Protein AF-A0A2H9PL08-F1 (afdb_monomer_lite)

Foldseek 3Di:
DDDDPDDDDPVVLVVQCVVQPVCSVVVVVVVPDDAFWKKFFDVVVDHLVVLVVVLVVPFDWDDDPVHRRMIGTHDDPDDPPCPDPCNVVVRMDTDGD

Structure (mmCIF, N/CA/C/O backbone):
data_AF-A0A2H9PL08-F1
#
_entry.id   AF-A0A2H9PL08-F1
#
loop_
_atom_site.group_PDB
_atom_site.id
_atom_site.type_symbol
_atom_site.label_atom_id
_atom_site.label_alt_id
_atom_site.label_comp_id
_atom_site.label_asym_id
_atom_site.label_entity_id
_atom_site.label_seq_id
_atom_site.pdbx_PDB_ins_code
_atom_site.Cartn_x
_atom_site.Cartn_y
_atom_site.Cartn_z
_atom_site.occupancy
_atom_site.B_iso_or_equiv
_atom_site.auth_seq_id
_atom_site.auth_comp_id
_atom_site.auth_asym_id
_atom_site.auth_atom_id
_atom_site.pdbx_PDB_model_num
ATOM 1 N N . MET A 1 1 ? 5.374 2.887 20.296 1.00 46.00 1 MET A N 1
ATOM 2 C CA . MET A 1 1 ? 4.576 3.754 19.405 1.00 46.00 1 MET A CA 1
ATOM 3 C C . MET A 1 1 ? 3.492 4.367 20.271 1.00 46.00 1 MET A C 1
ATOM 5 O O . MET A 1 1 ? 2.711 3.610 20.833 1.00 46.00 1 MET A O 1
ATOM 9 N N . GLN A 1 2 ? 3.581 5.674 20.528 1.00 41.34 2 GLN A N 1
ATOM 10 C CA . GLN A 1 2 ? 2.698 6.404 21.445 1.00 41.34 2 GLN A CA 1
ATOM 11 C C . GLN A 1 2 ? 1.252 6.245 20.951 1.00 41.34 2 GLN A C 1
ATOM 13 O O . GLN A 1 2 ? 0.975 6.554 19.794 1.00 41.34 2 GLN A O 1
ATOM 18 N N . ARG A 1 3 ? 0.362 5.686 21.779 1.00 54.66 3 ARG A N 1
ATOM 19 C CA . ARG A 1 3 ? -1.078 5.767 21.527 1.00 54.66 3 ARG A CA 1
ATOM 20 C C . ARG A 1 3 ? -1.432 7.225 21.774 1.00 54.66 3 ARG A C 1
ATOM 22 O O . ARG A 1 3 ? -1.357 7.666 22.914 1.00 54.66 3 ARG A O 1
ATOM 29 N N . GLU A 1 4 ? -1.720 7.981 20.724 1.00 62.50 4 GLU A N 1
ATOM 30 C CA . GLU A 1 4 ? -2.419 9.246 20.919 1.00 62.50 4 GLU A CA 1
ATOM 31 C C . GLU A 1 4 ? -3.732 8.917 21.639 1.00 62.50 4 GLU A C 1
ATOM 33 O O . GLU A 1 4 ? -4.401 7.943 21.281 1.00 62.50 4 GLU A O 1
ATOM 38 N N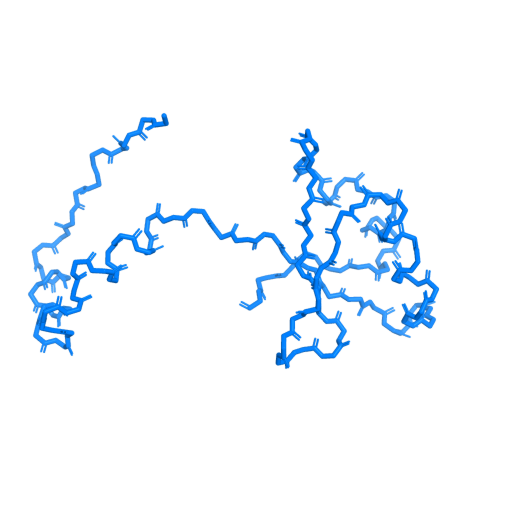 . ASP A 1 5 ? -4.067 9.664 22.693 1.00 68.75 5 ASP A N 1
ATOM 39 C CA . ASP A 1 5 ? -5.360 9.539 23.367 1.00 68.75 5 ASP A CA 1
ATOM 40 C C . ASP A 1 5 ? -6.441 10.057 22.413 1.00 68.75 5 ASP A C 1
ATOM 42 O O . ASP A 1 5 ? -6.828 11.228 22.410 1.00 68.75 5 ASP A O 1
ATOM 46 N N . VAL A 1 6 ? -6.883 9.177 21.515 1.00 80.56 6 VAL A N 1
ATOM 47 C CA . VAL A 1 6 ? -7.920 9.487 20.538 1.00 80.56 6 VAL A CA 1
ATOM 48 C C . VAL A 1 6 ? -9.240 9.606 21.287 1.00 80.56 6 VAL A C 1
ATOM 50 O O . VAL A 1 6 ? -9.845 8.616 21.694 1.00 80.56 6 VAL A O 1
ATOM 53 N N . THR A 1 7 ? -9.706 10.840 21.454 1.00 89.19 7 THR A N 1
ATOM 54 C CA . THR A 1 7 ? -11.027 11.110 22.024 1.00 89.19 7 THR A CA 1
ATOM 55 C C . THR A 1 7 ? -12.099 10.892 20.956 1.00 89.19 7 THR A C 1
ATOM 57 O O . THR A 1 7 ? -12.180 11.640 19.979 1.00 89.19 7 THR A O 1
ATOM 60 N N . ILE A 1 8 ? -12.941 9.874 21.142 1.00 89.56 8 ILE A N 1
ATOM 61 C CA . ILE A 1 8 ? -14.066 9.578 20.248 1.00 89.56 8 ILE A CA 1
ATOM 62 C C . ILE A 1 8 ? -15.292 10.393 20.671 1.00 89.56 8 ILE A C 1
ATOM 64 O O . ILE A 1 8 ? -15.629 10.488 21.847 1.00 89.56 8 ILE A O 1
ATOM 68 N N . LYS A 1 9 ? -15.974 11.008 19.698 1.00 94.69 9 LYS A N 1
ATOM 69 C CA . LYS A 1 9 ? -17.199 11.779 19.954 1.00 94.69 9 LYS A CA 1
ATOM 70 C C . LYS A 1 9 ? -18.344 10.830 20.357 1.00 94.69 9 LYS A C 1
ATOM 72 O O . LYS A 1 9 ? -18.583 9.879 19.612 1.00 94.69 9 LYS A O 1
ATOM 77 N N . PRO A 1 10 ? -19.131 11.120 21.413 1.00 94.12 10 PRO A N 1
ATOM 78 C CA . PRO A 1 10 ? -20.188 10.217 21.890 1.00 94.12 10 PRO A CA 1
ATOM 79 C C . PRO A 1 10 ? -21.208 9.812 20.815 1.00 94.12 10 PRO A C 1
ATOM 81 O O . PRO A 1 10 ? -21.528 8.639 20.676 1.00 94.12 10 PRO A O 1
ATOM 84 N N . ALA A 1 11 ? -21.643 10.758 19.973 1.00 96.44 11 ALA A N 1
ATOM 85 C CA . ALA A 1 11 ? -22.583 10.476 18.881 1.00 96.44 11 ALA A CA 1
ATOM 86 C C . ALA A 1 11 ? -22.002 9.551 17.791 1.00 96.44 11 ALA A C 1
ATOM 88 O O . ALA A 1 11 ? -22.741 8.847 17.105 1.00 96.44 11 ALA A O 1
ATOM 89 N N . PHE A 1 12 ? -20.677 9.557 17.602 1.00 94.69 12 PHE A N 1
ATOM 90 C CA . PHE A 1 12 ? -20.009 8.625 16.694 1.00 94.69 12 PHE A CA 1
ATOM 91 C C . PHE A 1 12 ? -20.002 7.224 17.306 1.00 94.69 12 PHE A C 1
ATOM 93 O O . PHE A 1 12 ? -20.402 6.264 16.653 1.00 94.69 12 PHE A O 1
ATOM 100 N N . GLU A 1 13 ? -19.593 7.120 18.568 1.00 94.38 13 GLU A N 1
ATOM 101 C CA . GLU A 1 13 ? -19.538 5.850 19.285 1.00 94.38 13 GLU A CA 1
ATOM 102 C C . GLU A 1 13 ? -20.912 5.178 19.366 1.00 94.38 13 GLU A C 1
ATOM 104 O O . GLU A 1 13 ? -21.031 4.017 18.986 1.00 94.38 13 GLU A O 1
ATOM 109 N N . GLU A 1 14 ? -21.958 5.907 19.760 1.00 95.62 14 GLU A N 1
ATOM 110 C CA . GLU A 1 14 ? -23.325 5.379 19.839 1.00 95.62 14 GLU A CA 1
ATOM 111 C C . GLU A 1 14 ? -23.786 4.800 18.493 1.00 95.62 14 GLU A C 1
ATOM 113 O O . GLU A 1 14 ? -24.231 3.652 18.413 1.00 95.62 14 GLU A O 1
ATOM 118 N N . ARG A 1 15 ? -23.594 5.559 17.406 1.00 96.69 15 ARG A N 1
ATOM 119 C CA . ARG A 1 15 ? -23.967 5.130 16.054 1.00 96.69 15 ARG A CA 1
ATOM 120 C C . ARG A 1 15 ? -23.222 3.867 15.626 1.00 96.69 15 ARG A C 1
ATOM 122 O O . ARG A 1 15 ? -23.840 2.943 15.099 1.00 96.69 15 ARG A O 1
ATOM 129 N N . TYR A 1 16 ? -21.901 3.822 15.794 1.00 95.81 16 TYR A N 1
ATOM 130 C CA . TYR A 1 16 ? -21.104 2.690 15.315 1.00 95.81 16 TYR A CA 1
ATOM 131 C C . TYR A 1 16 ? -21.203 1.468 16.231 1.00 95.81 16 TYR A C 1
ATOM 133 O O . TYR A 1 16 ? -21.152 0.350 15.721 1.00 95.81 16 TYR A O 1
ATOM 141 N N . ARG A 1 17 ? -21.435 1.644 17.538 1.00 95.62 17 ARG A N 1
ATOM 142 C CA . ARG A 1 17 ? -21.799 0.539 18.437 1.00 95.62 17 ARG A CA 1
ATOM 143 C C . ARG A 1 17 ? -23.146 -0.068 18.047 1.00 95.62 17 ARG A C 1
ATOM 145 O O . ARG A 1 17 ? -23.249 -1.289 18.008 1.00 95.62 17 ARG A O 1
ATOM 152 N N . ALA A 1 18 ? -24.135 0.745 17.670 1.00 96.81 18 ALA A N 1
ATOM 153 C CA . ALA A 1 18 ? -25.420 0.240 17.179 1.00 96.81 18 ALA A CA 1
ATOM 154 C C . ALA A 1 18 ? -25.299 -0.520 15.841 1.00 96.81 18 ALA A C 1
ATOM 156 O O . ALA A 1 18 ? -25.980 -1.522 15.643 1.00 96.81 18 ALA A O 1
ATOM 157 N N . LEU A 1 19 ? -24.425 -0.074 14.929 1.00 96.81 19 LEU A N 1
ATOM 158 C CA . LEU A 1 19 ? -24.228 -0.716 13.620 1.00 96.81 19 LEU A CA 1
ATOM 159 C C . LEU A 1 19 ? -23.376 -1.991 13.676 1.00 96.81 19 LEU A C 1
ATOM 161 O O . LEU A 1 19 ? -23.615 -2.923 12.911 1.00 96.81 19 LEU A O 1
ATOM 165 N N . LEU A 1 20 ? -22.342 -2.008 14.519 1.00 96.06 20 LEU A N 1
ATOM 166 C CA . LEU A 1 20 ? -21.313 -3.053 14.515 1.00 96.06 20 LEU A CA 1
ATOM 167 C C . LEU A 1 20 ? -21.422 -4.015 15.703 1.00 96.06 20 LEU A C 1
ATOM 169 O O . LEU A 1 20 ? -20.837 -5.099 15.647 1.00 96.06 20 LEU A O 1
ATOM 173 N N . GLY A 1 21 ? -22.141 -3.636 16.764 1.00 94.75 21 GLY A N 1
ATOM 174 C CA . GLY A 1 21 ? -22.262 -4.419 17.992 1.00 94.75 21 GLY A CA 1
ATOM 175 C C . GLY A 1 21 ? -20.891 -4.787 18.558 1.00 94.75 21 GLY A C 1
ATOM 176 O O . GLY A 1 21 ? -20.033 -3.928 18.769 1.00 94.75 21 GLY A O 1
ATOM 177 N N . GLU A 1 22 ? -20.658 -6.087 18.732 1.00 93.88 22 GLU A N 1
ATOM 178 C CA . GLU A 1 22 ? -19.403 -6.654 19.247 1.00 93.88 22 GLU A CA 1
ATOM 179 C C . GLU A 1 22 ? -18.177 -6.340 18.369 1.00 93.88 22 GLU A C 1
ATOM 181 O O . GLU A 1 22 ? -17.049 -6.313 18.859 1.00 93.88 22 GLU A O 1
ATOM 186 N N . ARG A 1 23 ? -18.374 -6.037 17.076 1.00 95.94 23 ARG A N 1
ATOM 187 C CA . ARG A 1 23 ? -17.282 -5.725 16.134 1.00 95.94 23 ARG A CA 1
ATOM 188 C C . ARG A 1 23 ? -16.770 -4.289 16.244 1.00 95.94 23 ARG A C 1
ATOM 190 O O . ARG A 1 23 ? -15.791 -3.948 15.580 1.00 95.94 23 ARG A O 1
ATOM 197 N N . TYR A 1 24 ? -17.412 -3.443 17.050 1.00 94.56 24 TYR A N 1
ATOM 198 C CA . TYR A 1 24 ? -17.020 -2.041 17.206 1.00 94.56 24 TYR A CA 1
ATOM 199 C C . TYR A 1 24 ? -15.565 -1.887 17.672 1.00 94.56 24 TYR A C 1
ATOM 201 O O . TYR A 1 24 ? -14.816 -1.088 17.111 1.00 94.56 24 TYR A O 1
ATOM 209 N N . GLU A 1 25 ? -15.137 -2.692 18.646 1.00 92.25 25 GLU A N 1
ATOM 210 C CA . GLU A 1 25 ? -13.775 -2.618 19.188 1.00 92.25 25 GLU A CA 1
ATOM 211 C C . GLU A 1 25 ? -12.722 -3.012 18.139 1.00 92.25 25 GLU A C 1
ATOM 213 O O . GLU A 1 25 ? -11.669 -2.379 18.027 1.00 92.25 25 GLU A O 1
ATOM 218 N N . GLU A 1 26 ? -13.011 -4.023 17.312 1.00 94.00 26 GLU A N 1
ATOM 219 C CA . GLU A 1 26 ? -12.124 -4.404 16.209 1.00 94.00 26 GLU A CA 1
ATOM 220 C C . GLU A 1 26 ? -12.064 -3.308 15.141 1.00 94.00 26 GLU A C 1
ATOM 222 O O . GLU A 1 26 ? -10.976 -2.961 14.674 1.00 94.00 26 GLU A O 1
ATOM 227 N N . PHE A 1 27 ? -13.212 -2.735 14.782 1.00 93.94 27 PHE A N 1
ATOM 228 C CA . PHE A 1 27 ? -13.287 -1.617 13.847 1.00 93.94 27 PHE A CA 1
ATOM 229 C C . PHE A 1 27 ? -12.432 -0.438 14.315 1.00 93.94 27 PHE A C 1
ATOM 231 O O . PHE A 1 27 ? -11.631 0.081 13.534 1.00 93.94 27 PHE A O 1
ATOM 238 N N . LEU A 1 28 ? -12.549 -0.049 15.586 1.00 92.38 28 LEU A N 1
ATOM 239 C CA . LEU A 1 28 ? -11.770 1.051 16.141 1.00 92.38 28 LEU A CA 1
ATOM 240 C C . LEU A 1 28 ? -10.275 0.717 16.126 1.00 92.38 28 LEU A C 1
ATOM 242 O O . LEU A 1 28 ? -9.462 1.511 15.652 1.00 92.38 28 LEU A O 1
ATOM 246 N N . LYS A 1 29 ? -9.914 -0.501 16.547 1.00 91.38 29 LYS A N 1
ATOM 247 C CA . LYS A 1 29 ? -8.529 -0.981 16.517 1.00 91.38 29 LYS A CA 1
ATOM 248 C C . LYS A 1 29 ? -7.931 -0.921 15.112 1.00 91.38 29 LYS A C 1
ATOM 250 O O . LYS A 1 29 ? -6.789 -0.501 14.975 1.00 91.38 29 LYS A O 1
ATOM 255 N N . ARG A 1 30 ? -8.668 -1.339 14.078 1.00 91.31 30 ARG A N 1
ATOM 256 C CA . ARG A 1 30 ? -8.201 -1.310 12.679 1.00 91.31 30 ARG A CA 1
ATOM 257 C C . ARG A 1 30 ? -8.155 0.107 12.112 1.00 91.31 30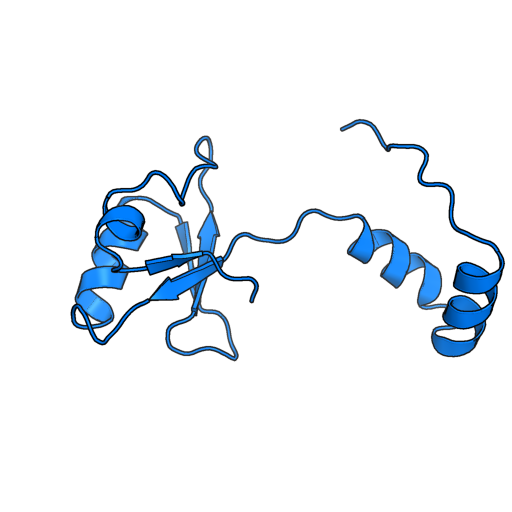 ARG A C 1
ATOM 259 O O . ARG A 1 30 ? -7.184 0.449 11.446 1.00 91.31 30 ARG A O 1
ATOM 266 N N . SER A 1 31 ? -9.139 0.943 12.427 1.00 90.81 31 SER A N 1
ATOM 267 C CA . SER A 1 31 ? -9.197 2.338 11.962 1.00 90.81 31 SER A CA 1
ATOM 268 C C . SER A 1 31 ? -8.035 3.187 12.483 1.00 90.81 31 SER A C 1
ATOM 270 O O . SER A 1 31 ? -7.649 4.161 11.850 1.00 90.81 31 SER A O 1
ATOM 272 N N . LEU A 1 32 ? -7.456 2.800 13.622 1.00 89.38 32 LEU A N 1
ATOM 273 C CA . LEU A 1 32 ? -6.297 3.457 14.228 1.00 89.38 32 LEU A CA 1
ATOM 274 C C . LEU A 1 32 ? -4.952 2.830 13.819 1.00 89.38 32 LEU A C 1
ATOM 276 O O . LEU A 1 32 ? -3.910 3.198 14.362 1.00 89.38 32 LEU A O 1
ATOM 280 N N . THR A 1 33 ? -4.948 1.870 12.889 1.00 89.25 33 THR A N 1
ATOM 281 C CA . THR A 1 33 ? -3.705 1.293 12.354 1.00 89.25 33 THR A CA 1
ATOM 282 C C . THR A 1 33 ? -3.270 1.998 11.080 1.00 89.25 33 THR A C 1
ATOM 284 O O . THR A 1 33 ? -4.092 2.407 10.267 1.00 89.25 33 THR A O 1
ATOM 287 N N . PHE A 1 34 ? -1.954 2.118 10.888 1.00 87.19 34 PHE A N 1
ATOM 288 C CA . PHE A 1 34 ? -1.406 2.629 9.638 1.00 87.19 34 PHE A CA 1
ATOM 289 C C . PHE A 1 34 ? -1.760 1.696 8.484 1.00 87.19 34 PHE A C 1
ATOM 291 O O . PHE A 1 34 ? -1.559 0.482 8.568 1.00 87.19 34 PHE A O 1
ATOM 298 N N . LEU A 1 35 ? -2.244 2.288 7.395 1.00 88.75 35 LEU A N 1
ATOM 299 C CA . LEU A 1 35 ? -2.502 1.563 6.164 1.00 88.75 35 LEU A CA 1
ATOM 300 C C . LEU A 1 35 ? -1.201 1.013 5.579 1.00 88.75 35 LEU A C 1
ATOM 302 O O . LEU A 1 35 ? -0.128 1.622 5.666 1.00 88.75 35 LEU A O 1
ATOM 306 N N . ARG A 1 36 ? -1.323 -0.147 4.933 1.00 91.19 36 ARG A N 1
ATOM 307 C CA . ARG A 1 36 ? -0.271 -0.651 4.054 1.00 91.19 36 ARG A CA 1
ATOM 308 C C . ARG A 1 36 ? -0.148 0.309 2.877 1.00 91.19 36 ARG A C 1
ATOM 310 O O . ARG A 1 36 ? -1.150 0.746 2.321 1.00 91.19 36 ARG A O 1
ATOM 317 N N . ARG A 1 37 ? 1.081 0.640 2.495 1.00 92.50 37 ARG A N 1
ATOM 318 C CA . ARG A 1 37 ? 1.319 1.482 1.321 1.00 92.50 37 ARG A CA 1
ATOM 319 C C . ARG A 1 37 ? 1.045 0.675 0.064 1.00 92.50 37 ARG A C 1
ATOM 321 O O . ARG A 1 37 ? 1.458 -0.479 -0.026 1.00 92.50 37 ARG A O 1
ATOM 328 N N . SER A 1 38 ? 0.429 1.313 -0.915 1.00 95.81 38 SER A N 1
ATOM 329 C CA . SER A 1 38 ? 0.139 0.709 -2.207 1.00 95.81 38 SER A CA 1
ATOM 330 C C . SER A 1 38 ? 0.348 1.699 -3.345 1.00 95.81 38 SER A C 1
ATOM 332 O O . SER A 1 38 ? 0.372 2.921 -3.162 1.00 95.81 38 SER A O 1
ATOM 334 N N . VAL A 1 39 ? 0.565 1.146 -4.533 1.00 96.31 39 VAL A N 1
ATOM 335 C CA . VAL A 1 39 ? 0.740 1.888 -5.776 1.00 96.31 39 VAL A CA 1
ATOM 336 C C . VAL A 1 39 ? -0.044 1.245 -6.903 1.00 96.31 39 VAL A C 1
ATOM 338 O O . VAL A 1 39 ? -0.225 0.030 -6.932 1.00 96.31 39 VAL A O 1
ATOM 341 N N . ARG A 1 40 ? -0.444 2.065 -7.872 1.00 97.56 40 ARG A N 1
ATOM 342 C CA . ARG A 1 40 ? -0.990 1.624 -9.152 1.00 97.56 40 ARG A CA 1
ATOM 343 C C . ARG A 1 40 ? 0.015 1.885 -10.266 1.00 97.56 40 ARG A C 1
ATOM 345 O O . ARG A 1 40 ? 0.488 3.013 -10.422 1.00 97.56 40 ARG A O 1
ATOM 352 N N . ILE A 1 41 ? 0.307 0.867 -11.064 1.00 97.56 41 ILE A N 1
ATOM 353 C CA . ILE A 1 41 ? 1.155 0.972 -12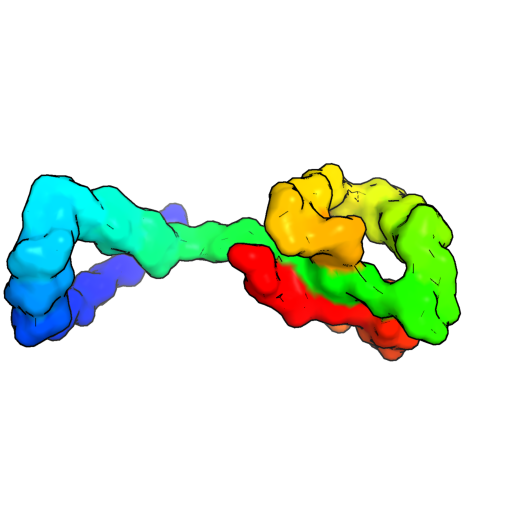.251 1.00 97.56 41 ILE A CA 1
ATOM 354 C C . ILE A 1 41 ? 0.420 1.732 -13.364 1.00 97.56 41 ILE A C 1
ATOM 356 O O . ILE A 1 41 ? -0.770 1.532 -13.602 1.00 97.56 41 ILE A O 1
ATOM 360 N N . ASN A 1 42 ? 1.138 2.610 -14.064 1.00 97.44 42 ASN A N 1
ATOM 361 C CA . ASN A 1 42 ? 0.627 3.343 -15.214 1.00 97.44 42 ASN A CA 1
ATOM 362 C C . ASN A 1 42 ? 0.984 2.640 -16.531 1.00 97.44 42 ASN A C 1
ATOM 364 O O . ASN A 1 42 ? 2.019 2.910 -17.149 1.00 97.44 42 ASN A O 1
ATOM 368 N N . THR A 1 43 ? 0.089 1.772 -16.991 1.00 96.31 43 THR A N 1
ATOM 369 C CA . THR A 1 43 ? 0.256 1.009 -18.236 1.00 96.31 43 THR A CA 1
ATOM 370 C C . THR A 1 43 ? 0.225 1.868 -19.505 1.00 96.31 43 THR A C 1
ATOM 372 O O . THR A 1 43 ? 0.657 1.404 -20.558 1.00 96.31 43 THR A O 1
ATOM 375 N N . LEU A 1 44 ? -0.197 3.139 -19.418 1.00 96.69 44 LEU A N 1
ATOM 376 C CA . LEU A 1 44 ? -0.124 4.093 -20.534 1.00 96.69 44 LEU A CA 1
ATOM 377 C C . LEU A 1 44 ? 1.307 4.574 -20.814 1.00 96.69 44 LEU A C 1
ATOM 379 O O . LEU A 1 44 ? 1.580 5.074 -21.903 1.00 96.69 44 LEU A O 1
ATOM 383 N N . LYS A 1 45 ? 2.217 4.474 -19.835 1.00 96.12 45 LYS A N 1
ATOM 384 C CA . LYS A 1 45 ? 3.609 4.934 -19.975 1.00 96.12 45 LYS A CA 1
ATOM 385 C C . LYS A 1 45 ? 4.563 3.820 -20.390 1.00 96.12 45 LYS A C 1
ATOM 387 O O . LYS A 1 45 ? 5.493 4.081 -21.146 1.00 96.12 45 LYS A O 1
ATOM 392 N N . ALA A 1 46 ? 4.357 2.607 -19.886 1.00 95.62 46 ALA A N 1
ATOM 393 C CA . ALA A 1 46 ? 5.141 1.430 -20.246 1.00 95.62 46 ALA A CA 1
ATOM 394 C C . ALA A 1 46 ? 4.379 0.137 -19.896 1.00 95.62 46 ALA A C 1
ATOM 396 O O . ALA A 1 46 ? 3.453 0.172 -19.082 1.00 95.62 46 ALA A O 1
ATOM 397 N N . PRO A 1 47 ? 4.769 -1.022 -20.460 1.00 96.50 47 PRO A N 1
ATOM 398 C CA . PRO A 1 47 ? 4.157 -2.300 -20.117 1.00 96.50 47 PRO A CA 1
ATOM 399 C C . PRO A 1 47 ? 4.256 -2.607 -18.619 1.00 96.50 47 PRO A C 1
ATOM 401 O O . PRO A 1 47 ? 5.303 -2.403 -17.999 1.00 96.50 47 PRO A O 1
ATOM 404 N N . ARG A 1 48 ? 3.187 -3.189 -18.058 1.00 95.44 48 ARG A N 1
ATOM 405 C CA . ARG A 1 48 ? 3.091 -3.543 -16.631 1.00 95.44 48 ARG A CA 1
ATOM 406 C C . ARG A 1 48 ? 4.319 -4.289 -16.121 1.00 95.44 48 ARG A C 1
ATOM 408 O O . ARG A 1 48 ? 4.872 -3.930 -15.093 1.00 95.44 48 ARG A O 1
ATOM 415 N N . TYR A 1 49 ? 4.752 -5.310 -16.858 1.00 95.94 49 TYR A N 1
ATOM 416 C CA . TYR A 1 49 ? 5.883 -6.155 -16.478 1.00 95.94 49 TYR A CA 1
ATOM 417 C C . TYR A 1 49 ? 7.198 -5.378 -16.343 1.00 95.94 49 TYR A C 1
ATOM 419 O O . TYR A 1 49 ? 7.991 -5.645 -15.444 1.00 95.94 49 TYR A O 1
ATOM 427 N N . THR A 1 50 ? 7.418 -4.390 -17.210 1.00 96.62 50 THR A N 1
ATOM 428 C CA . THR A 1 50 ? 8.611 -3.541 -17.172 1.00 96.62 50 THR A CA 1
ATOM 429 C C . THR A 1 50 ? 8.625 -2.675 -15.918 1.00 96.62 50 THR A C 1
ATOM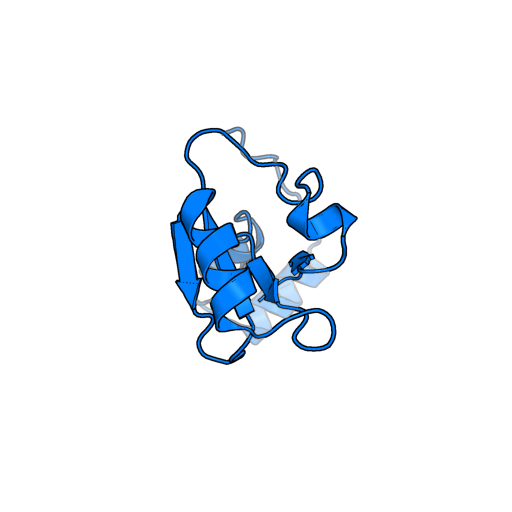 431 O O . THR A 1 50 ? 9.652 -2.592 -15.249 1.00 96.62 50 THR A O 1
ATOM 434 N N . ILE A 1 51 ? 7.489 -2.058 -15.582 1.00 96.75 51 ILE A N 1
ATOM 435 C CA . ILE A 1 51 ? 7.370 -1.203 -14.394 1.00 96.75 51 ILE A CA 1
ATOM 436 C C . ILE A 1 51 ? 7.436 -2.054 -13.120 1.00 96.75 51 ILE A C 1
ATOM 438 O O . ILE A 1 51 ? 8.151 -1.693 -12.187 1.00 96.75 51 ILE A O 1
ATOM 442 N N . LEU A 1 52 ? 6.764 -3.210 -13.102 1.00 96.50 52 LEU A N 1
ATOM 443 C CA . LEU A 1 52 ? 6.771 -4.134 -11.969 1.00 96.50 52 LEU A CA 1
ATOM 444 C C . LEU A 1 52 ? 8.191 -4.606 -11.637 1.00 96.50 52 LEU A C 1
ATOM 446 O O . LEU A 1 52 ? 8.594 -4.507 -10.486 1.00 96.50 52 LEU A O 1
ATOM 450 N N . ARG A 1 53 ? 8.992 -4.991 -12.640 1.00 96.62 53 ARG A N 1
ATOM 451 C CA . ARG A 1 53 ? 10.403 -5.361 -12.425 1.00 96.62 53 ARG A CA 1
ATOM 452 C C . ARG A 1 53 ? 11.230 -4.238 -11.790 1.00 96.62 53 ARG A C 1
ATOM 454 O O . ARG A 1 53 ? 12.099 -4.508 -10.968 1.00 96.62 53 ARG A O 1
ATOM 461 N N . GLN A 1 54 ? 10.995 -2.981 -12.176 1.00 95.06 54 GLN A N 1
ATOM 462 C CA . GLN A 1 54 ? 11.703 -1.841 -11.577 1.00 95.06 54 GLN A CA 1
ATOM 463 C C . GLN A 1 54 ? 11.239 -1.560 -10.143 1.00 95.06 54 GLN A C 1
ATOM 465 O O . GLN A 1 54 ? 12.034 -1.100 -9.323 1.00 95.06 54 GLN A O 1
ATOM 470 N N . LEU A 1 55 ? 9.965 -1.832 -9.849 1.00 94.25 55 LEU A N 1
ATOM 471 C CA . LEU A 1 55 ? 9.399 -1.720 -8.510 1.00 94.25 55 LEU A CA 1
ATOM 472 C C . LEU A 1 55 ? 9.960 -2.815 -7.587 1.00 94.25 55 LEU A C 1
ATOM 474 O O . LEU A 1 55 ? 10.451 -2.494 -6.509 1.00 94.25 55 LEU A O 1
ATOM 478 N N . GLU A 1 56 ? 9.990 -4.067 -8.054 1.00 95.38 56 GLU A N 1
ATOM 479 C CA . GLU A 1 56 ? 10.575 -5.237 -7.371 1.00 95.38 56 GLU A CA 1
ATOM 480 C C . GLU A 1 56 ? 12.067 -5.067 -7.059 1.00 95.38 56 GLU A C 1
ATOM 482 O O . GLU A 1 56 ? 12.549 -5.538 -6.034 1.00 95.38 56 GLU A O 1
ATOM 487 N N . ALA A 1 57 ? 12.810 -4.354 -7.911 1.00 93.75 57 ALA A N 1
ATOM 488 C CA . ALA A 1 57 ? 14.226 -4.065 -7.674 1.00 93.75 57 ALA A CA 1
ATOM 489 C C . ALA A 1 57 ? 14.467 -3.122 -6.479 1.00 93.75 57 ALA A C 1
ATOM 491 O O . ALA A 1 57 ? 15.596 -2.989 -6.011 1.00 93.75 57 ALA A O 1
ATOM 492 N N . GLN A 1 58 ? 13.426 -2.426 -6.020 1.00 91.25 58 GLN A N 1
ATOM 493 C CA . GLN A 1 58 ? 13.517 -1.369 -5.019 1.00 91.25 58 GLN A CA 1
ATOM 494 C C . GLN A 1 58 ? 12.653 -1.612 -3.783 1.00 91.25 58 GLN A C 1
ATOM 496 O O . GLN A 1 58 ? 12.916 -0.984 -2.758 1.00 91.25 58 GLN A O 1
ATOM 501 N N . PHE A 1 59 ? 11.617 -2.444 -3.883 1.00 94.00 59 PHE A N 1
ATOM 502 C CA . PHE A 1 59 ? 10.607 -2.674 -2.854 1.00 94.00 59 PHE A CA 1
ATOM 503 C C . PHE A 1 59 ? 10.171 -4.138 -2.864 1.00 94.00 59 PHE A C 1
ATOM 505 O O . PHE A 1 59 ? 10.103 -4.768 -3.919 1.00 94.00 59 PHE A O 1
ATOM 512 N N . THR A 1 60 ? 9.782 -4.649 -1.699 1.00 95.06 60 THR A N 1
ATOM 513 C CA . THR A 1 60 ? 8.978 -5.870 -1.626 1.00 95.06 60 THR A CA 1
ATOM 514 C C . THR A 1 60 ? 7.574 -5.530 -2.100 1.00 95.06 60 THR A C 1
ATOM 516 O O . THR A 1 60 ? 6.961 -4.593 -1.585 1.00 95.06 60 THR A O 1
ATOM 519 N N . VAL A 1 61 ? 7.071 -6.271 -3.083 1.00 95.69 61 VAL A N 1
ATOM 520 C CA . VAL A 1 61 ? 5.755 -6.037 -3.679 1.00 95.69 61 VAL A CA 1
ATOM 521 C C . VAL A 1 61 ? 4.840 -7.233 -3.505 1.00 95.69 61 VAL A C 1
ATOM 523 O O . VAL A 1 61 ? 5.253 -8.378 -3.671 1.00 95.69 61 VAL A O 1
ATOM 526 N N . GLU A 1 62 ? 3.572 -6.953 -3.232 1.00 97.12 62 GLU A N 1
ATOM 527 C CA . GLU A 1 62 ? 2.508 -7.955 -3.215 1.00 97.12 62 GLU A CA 1
ATOM 528 C C . GLU A 1 62 ? 1.332 -7.469 -4.069 1.00 97.12 62 GLU A C 1
ATOM 530 O O . GLU A 1 62 ? 0.968 -6.295 -3.983 1.00 97.12 62 GLU A O 1
ATOM 535 N N . PRO A 1 63 ? 0.712 -8.327 -4.895 1.00 96.88 63 PRO A N 1
ATOM 536 C CA . PRO A 1 63 ? -0.414 -7.919 -5.726 1.00 96.88 63 PRO A CA 1
ATOM 537 C C . PRO A 1 63 ? -1.651 -7.585 -4.881 1.00 96.88 63 PRO A C 1
ATOM 539 O O . PRO A 1 63 ? -1.997 -8.300 -3.938 1.00 96.88 63 PRO A O 1
ATOM 542 N N . VAL A 1 64 ? -2.363 -6.522 -5.260 1.00 96.69 64 VAL A N 1
ATOM 543 C CA . VAL A 1 64 ? -3.682 -6.196 -4.704 1.00 96.69 64 VAL A CA 1
ATOM 544 C C . VAL A 1 64 ? -4.732 -7.069 -5.392 1.00 96.69 64 VAL A C 1
ATOM 546 O O . VAL A 1 64 ? -4.902 -7.012 -6.607 1.00 96.69 64 VAL A O 1
ATOM 549 N N . ALA A 1 65 ? -5.476 -7.864 -4.620 1.00 95.88 65 ALA A N 1
ATOM 550 C CA . ALA A 1 65 ? -6.357 -8.902 -5.168 1.00 95.88 65 ALA A CA 1
ATOM 551 C C . ALA A 1 65 ? -7.470 -8.373 -6.098 1.00 95.88 65 ALA A C 1
ATOM 553 O O . ALA A 1 65 ? -7.882 -9.069 -7.022 1.00 95.88 65 ALA A O 1
ATOM 554 N N . TRP A 1 66 ? -7.950 -7.149 -5.872 1.00 94.50 66 TRP A N 1
ATOM 555 C CA . TRP A 1 66 ? -9.026 -6.520 -6.649 1.00 94.50 66 TRP A CA 1
ATOM 556 C C . TRP A 1 66 ? -8.531 -5.515 -7.700 1.00 94.50 66 TRP A C 1
ATOM 558 O O . TRP A 1 66 ? -9.346 -4.942 -8.422 1.00 94.50 66 TRP A O 1
ATOM 568 N N . CYS A 1 67 ? -7.217 -5.288 -7.814 1.00 94.81 67 CYS A N 1
ATOM 569 C CA . CYS A 1 67 ? -6.644 -4.331 -8.759 1.00 94.81 67 CYS A CA 1
ATOM 570 C C . CYS A 1 67 ? -5.474 -4.967 -9.532 1.00 94.81 67 CYS A C 1
ATOM 572 O O . CYS A 1 67 ? -4.377 -5.071 -8.988 1.00 94.81 67 CYS A O 1
ATOM 574 N N . PRO A 1 68 ? -5.654 -5.353 -10.811 1.00 94.19 68 PRO A N 1
ATOM 575 C CA . PRO A 1 68 ? -4.618 -6.046 -11.592 1.00 94.19 68 PRO A CA 1
ATOM 576 C C . PRO A 1 68 ? -3.306 -5.272 -11.793 1.00 94.19 68 PRO A C 1
ATOM 578 O O . PRO A 1 68 ? -2.273 -5.880 -12.081 1.00 94.19 68 PRO A O 1
ATOM 581 N N . ASP A 1 69 ? -3.366 -3.944 -11.691 1.00 96.31 69 ASP A N 1
ATOM 582 C CA . ASP A 1 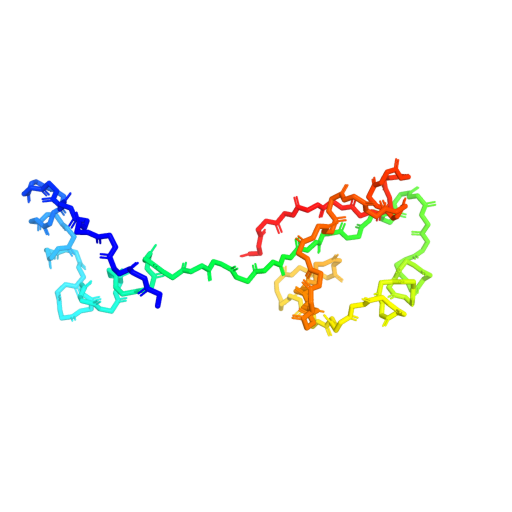69 ? -2.218 -3.034 -11.782 1.00 96.31 69 ASP A CA 1
ATOM 583 C C . ASP A 1 69 ? -1.844 -2.435 -10.414 1.00 96.31 69 ASP A C 1
ATOM 585 O O . ASP A 1 69 ? -1.003 -1.537 -10.344 1.00 96.31 69 ASP A O 1
ATOM 589 N N . GLY A 1 70 ? -2.482 -2.898 -9.336 1.00 97.12 70 GLY A N 1
ATOM 590 C CA . GLY A 1 70 ? -2.277 -2.439 -7.968 1.00 97.12 70 GLY A CA 1
ATOM 591 C C . GLY A 1 70 ? -1.354 -3.366 -7.185 1.00 97.12 70 GLY A C 1
ATOM 592 O O . GLY A 1 70 ? -1.488 -4.589 -7.237 1.00 97.12 70 GLY A O 1
ATOM 593 N N . PHE A 1 71 ? -0.432 -2.779 -6.427 1.00 97.00 71 PHE A N 1
ATOM 594 C CA . PHE A 1 71 ? 0.547 -3.513 -5.628 1.00 97.00 71 PHE A CA 1
ATOM 595 C C . PHE A 1 71 ? 0.729 -2.854 -4.263 1.00 97.00 71 PHE A C 1
ATOM 597 O O . PHE A 1 71 ? 0.900 -1.637 -4.179 1.00 97.00 71 PHE A O 1
ATOM 604 N N . PHE A 1 72 ? 0.733 -3.650 -3.197 1.00 96.75 72 PHE A N 1
ATOM 605 C CA . PHE A 1 72 ? 1.271 -3.237 -1.905 1.00 96.75 72 PHE A CA 1
ATOM 606 C C . PHE A 1 72 ? 2.793 -3.158 -1.995 1.00 96.75 72 PHE A C 1
ATOM 608 O O . PHE A 1 72 ? 3.415 -3.982 -2.663 1.00 96.75 72 PHE A O 1
ATOM 615 N N . VAL A 1 73 ? 3.384 -2.166 -1.332 1.00 94.94 73 VAL A N 1
ATOM 616 C CA . VAL A 1 73 ? 4.827 -1.900 -1.357 1.00 94.94 73 VAL A CA 1
ATOM 617 C C . VAL A 1 73 ? 5.398 -1.764 0.048 1.00 94.94 73 VAL A C 1
ATOM 619 O O . VAL A 1 73 ? 4.963 -0.942 0.864 1.00 94.94 73 VAL A O 1
ATOM 622 N N . GLU A 1 74 ? 6.444 -2.534 0.315 1.00 93.25 74 GLU A N 1
ATOM 623 C CA . GLU A 1 74 ? 7.138 -2.551 1.595 1.00 93.25 74 GLU A CA 1
ATOM 624 C C . GLU A 1 74 ? 8.647 -2.389 1.406 1.00 93.25 74 GLU A C 1
ATOM 626 O O . GLU A 1 74 ? 9.236 -2.768 0.396 1.00 93.25 74 GLU A O 1
ATOM 631 N N . HIS A 1 75 ? 9.278 -1.756 2.389 1.00 91.25 75 HIS A N 1
ATOM 632 C CA . HIS A 1 75 ? 10.718 -1.557 2.444 1.00 91.25 75 HIS A CA 1
ATOM 633 C C . HIS A 1 75 ? 11.123 -1.449 3.910 1.00 91.25 75 HIS A C 1
ATOM 635 O O . HIS A 1 75 ? 10.405 -0.825 4.695 1.00 91.25 75 HIS A O 1
ATOM 641 N N . ALA A 1 76 ? 12.272 -2.030 4.268 1.00 83.81 76 ALA A N 1
ATOM 642 C CA . ALA A 1 76 ? 12.767 -2.037 5.645 1.00 83.81 76 ALA A CA 1
ATOM 643 C C . ALA A 1 76 ? 12.974 -0.612 6.195 1.00 83.81 76 ALA A C 1
ATOM 645 O O . ALA A 1 76 ? 12.458 -0.271 7.254 1.00 83.81 76 ALA A O 1
ATOM 646 N N . GLU A 1 77 ? 13.685 0.232 5.442 1.00 81.62 77 GLU A N 1
ATOM 647 C CA . GLU A 1 77 ? 14.051 1.584 5.892 1.00 81.62 77 GLU A CA 1
ATOM 648 C C . GLU A 1 77 ? 13.286 2.715 5.184 1.00 81.62 77 GLU A C 1
ATOM 650 O O . GLU A 1 77 ? 12.827 3.659 5.829 1.00 81.62 77 GLU A O 1
ATOM 655 N N . ARG A 1 78 ? 13.101 2.626 3.859 1.00 80.88 78 ARG A N 1
ATOM 656 C CA . ARG A 1 78 ? 12.487 3.694 3.060 1.00 80.88 78 ARG A CA 1
ATOM 657 C C . ARG A 1 78 ? 10.971 3.752 3.222 1.00 80.88 78 ARG A C 1
ATOM 659 O O . ARG A 1 78 ? 10.275 2.738 3.282 1.00 80.88 78 ARG A O 1
ATOM 666 N N . ARG A 1 79 ? 10.434 4.971 3.254 1.00 80.75 79 ARG A N 1
ATOM 667 C CA . ARG A 1 79 ? 8.982 5.239 3.326 1.00 80.75 79 ARG A CA 1
ATOM 668 C C . ARG A 1 79 ? 8.497 6.183 2.226 1.00 80.75 79 ARG A C 1
ATOM 670 O O . ARG A 1 79 ? 7.297 6.383 2.072 1.00 80.75 79 ARG A O 1
ATOM 677 N N . ASP A 1 80 ? 9.427 6.728 1.460 1.00 86.12 80 ASP A N 1
ATOM 678 C CA . ASP A 1 80 ? 9.295 7.831 0.520 1.00 86.12 80 ASP A CA 1
ATOM 679 C C . ASP A 1 80 ? 9.105 7.340 -0.921 1.00 86.12 80 ASP A C 1
ATOM 681 O O . ASP A 1 80 ? 9.781 7.781 -1.844 1.00 86.12 80 ASP A O 1
ATOM 685 N N . ILE A 1 81 ? 8.144 6.441 -1.155 1.00 88.38 81 ILE A N 1
ATOM 686 C CA . ILE A 1 81 ? 7.867 5.948 -2.516 1.00 88.38 81 ILE A CA 1
ATOM 687 C C . ILE A 1 81 ? 7.508 7.080 -3.500 1.00 88.38 81 ILE A C 1
ATOM 689 O O . ILE A 1 81 ? 7.841 7.008 -4.683 1.00 88.38 81 ILE A O 1
ATOM 693 N N . GLY A 1 82 ? 6.912 8.166 -2.997 1.00 89.25 82 GLY A N 1
ATOM 694 C CA . GLY A 1 82 ? 6.633 9.379 -3.770 1.00 89.25 82 GLY A CA 1
ATOM 695 C C . GLY A 1 82 ? 7.881 10.154 -4.218 1.00 89.25 82 GLY A C 1
ATOM 696 O O . GLY A 1 82 ? 7.781 10.984 -5.116 1.00 89.25 82 GLY A O 1
ATOM 697 N N . ASN A 1 83 ? 9.054 9.874 -3.646 1.00 90.50 83 ASN A N 1
ATOM 698 C CA . ASN A 1 83 ? 10.334 10.484 -4.019 1.00 90.50 83 ASN A CA 1
ATOM 699 C C . ASN A 1 83 ? 11.165 9.591 -4.965 1.00 90.50 83 ASN A C 1
ATOM 701 O O . ASN A 1 83 ? 12.350 9.818 -5.195 1.00 90.50 83 ASN A O 1
ATOM 705 N N . THR A 1 84 ? 10.564 8.534 -5.514 1.00 92.44 84 THR A N 1
ATOM 706 C CA . THR A 1 84 ? 11.244 7.644 -6.460 1.00 92.44 84 THR A CA 1
ATOM 707 C C . THR A 1 84 ? 11.171 8.186 -7.883 1.00 92.44 84 THR A C 1
ATOM 709 O O . THR A 1 84 ? 10.187 8.808 -8.282 1.00 92.44 84 THR A O 1
ATOM 712 N N . THR A 1 85 ? 12.169 7.860 -8.709 1.00 93.44 85 THR A N 1
ATOM 713 C CA . THR A 1 85 ? 12.138 8.161 -10.150 1.00 93.44 85 THR A CA 1
ATOM 714 C C . THR A 1 85 ? 10.905 7.565 -10.834 1.00 93.44 85 THR A C 1
ATOM 716 O O . THR A 1 85 ? 10.354 8.180 -11.740 1.00 93.44 85 THR A O 1
ATOM 719 N N . LEU A 1 86 ? 10.424 6.404 -10.369 1.00 94.50 86 LEU A N 1
ATOM 720 C CA . LEU A 1 86 ? 9.198 5.774 -10.867 1.00 94.50 86 LEU A CA 1
ATOM 721 C C . LEU A 1 86 ? 7.985 6.695 -10.709 1.00 94.50 86 LEU A C 1
ATOM 723 O O . LEU A 1 86 ? 7.205 6.859 -11.649 1.00 94.50 86 LEU A O 1
ATOM 727 N N . HIS A 1 87 ? 7.842 7.306 -9.534 1.00 95.75 87 HIS A N 1
ATOM 728 C CA . HIS A 1 87 ? 6.769 8.252 -9.262 1.00 95.75 87 HIS A CA 1
ATOM 729 C C . HIS A 1 87 ? 6.965 9.557 -10.047 1.00 95.75 87 HIS A C 1
ATOM 731 O O . HIS A 1 87 ? 6.043 10.004 -10.726 1.00 95.75 87 HIS A O 1
ATOM 737 N N . SER A 1 88 ? 8.181 10.114 -10.057 1.00 95.62 88 SER A N 1
ATOM 738 C CA . SER A 1 88 ? 8.490 11.360 -10.777 1.00 95.62 88 SER A CA 1
ATOM 739 C C . SER A 1 88 ? 8.278 11.265 -12.294 1.00 95.62 88 SER A C 1
ATOM 741 O O . SER A 1 88 ? 7.887 12.244 -12.924 1.00 95.62 88 SER A O 1
ATOM 743 N N . LEU A 1 89 ? 8.496 10.090 -12.895 1.00 96.00 89 LEU A N 1
ATOM 744 C CA . LEU A 1 89 ? 8.225 9.829 -14.316 1.00 96.00 89 LEU A CA 1
ATOM 745 C C . LEU A 1 89 ? 6.748 9.493 -14.604 1.00 96.00 89 LEU A C 1
ATOM 747 O O . LEU A 1 89 ? 6.365 9.316 -15.765 1.00 96.00 89 LEU A O 1
ATOM 751 N N . GLY A 1 90 ? 5.913 9.383 -13.567 1.00 96.31 90 GLY A N 1
ATOM 752 C CA . GLY A 1 90 ? 4.507 8.999 -13.680 1.00 96.31 90 GLY A CA 1
ATOM 753 C C . GLY A 1 90 ? 4.296 7.538 -14.089 1.00 96.31 90 GLY A C 1
ATOM 754 O O . GLY A 1 90 ? 3.250 7.217 -14.656 1.00 96.31 90 GLY A O 1
ATOM 755 N N . LEU A 1 91 ? 5.281 6.664 -13.843 1.00 96.94 91 LEU A N 1
ATOM 756 C CA . LEU A 1 91 ? 5.178 5.217 -14.079 1.00 96.94 91 LEU A CA 1
ATOM 757 C C . LEU A 1 91 ? 4.317 4.531 -13.013 1.00 96.94 91 LEU A C 1
ATOM 759 O O . LEU A 1 91 ? 3.717 3.492 -13.281 1.00 96.94 91 LEU A O 1
ATOM 763 N N . ILE A 1 92 ? 4.242 5.119 -11.820 1.00 96.81 92 ILE A N 1
ATOM 764 C CA . ILE A 1 92 ? 3.406 4.657 -10.712 1.00 96.81 92 ILE A CA 1
ATOM 765 C C . ILE A 1 92 ? 2.658 5.828 -10.077 1.00 96.81 92 ILE A C 1
ATOM 767 O O . ILE A 1 92 ? 3.139 6.961 -10.080 1.00 96.81 92 ILE A O 1
ATOM 771 N N . TYR A 1 93 ? 1.511 5.528 -9.476 1.00 96.38 93 TYR A N 1
ATOM 772 C CA . TYR A 1 93 ? 0.748 6.444 -8.633 1.00 96.38 93 TYR A CA 1
ATOM 773 C C . TYR A 1 93 ? 0.618 5.860 -7.231 1.00 96.38 93 TYR A C 1
ATOM 775 O O . TYR A 1 93 ? 0.226 4.705 -7.095 1.00 96.38 93 TYR A O 1
ATOM 783 N N . VAL A 1 94 ? 0.910 6.647 -6.195 1.00 94.56 94 VAL A N 1
ATOM 784 C CA . VAL A 1 94 ? 0.661 6.251 -4.799 1.00 94.56 94 VAL A CA 1
ATOM 785 C C . VAL A 1 94 ? -0.835 6.368 -4.524 1.00 94.56 94 VAL A C 1
ATOM 787 O O . VAL A 1 94 ? -1.395 7.456 -4.651 1.00 94.56 94 VAL A O 1
ATOM 790 N N . GLN A 1 95 ? -1.489 5.247 -4.222 1.00 92.56 95 GLN A N 1
ATOM 791 C CA . GLN A 1 95 ? -2.944 5.153 -4.054 1.00 92.56 95 GLN A CA 1
ATOM 792 C C . GLN A 1 95 ? -3.267 4.098 -2.998 1.00 92.56 95 GLN A C 1
ATOM 794 O O . GLN A 1 95 ? -2.586 3.077 -2.941 1.00 92.56 95 GLN A O 1
ATOM 799 N N . GLU A 1 96 ? -4.289 4.335 -2.175 1.00 91.44 96 GLU A N 1
ATOM 800 C CA . GLU A 1 96 ? -4.816 3.326 -1.247 1.00 91.44 96 GLU A CA 1
ATOM 801 C C . GLU A 1 96 ? -5.422 2.153 -2.031 1.00 91.44 96 GLU A C 1
ATOM 803 O O . GLU A 1 96 ? -5.970 2.348 -3.120 1.00 91.44 96 GLU A O 1
ATOM 808 N N . ALA A 1 97 ? -5.256 0.943 -1.497 1.00 86.31 97 ALA A N 1
ATOM 809 C CA . ALA A 1 97 ? -5.803 -0.286 -2.057 1.00 86.31 97 ALA A CA 1
ATOM 810 C C . ALA A 1 97 ? -7.187 -0.562 -1.480 1.00 86.31 97 ALA A C 1
ATOM 812 O O . ALA A 1 97 ? -7.316 -0.565 -0.235 1.00 86.31 97 ALA A O 1
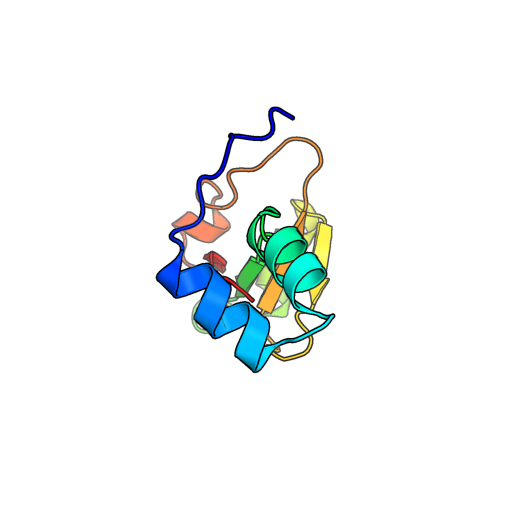#

Radius of gyration: 17.92 Å; chains: 1; bounding box: 40×21×44 Å

Secondary structure (DSSP, 8-state):
---------HHHHHHHHHHHGGGHHHHHHHHTSPPPPEEEE-TTTS-HHHHHHHHHTTSEEEE-TT-TTEEEEE-SS---GGGSHHHHTTSEEE---

Sequence (97 aa):
MQREDVTIKPAFEERYRALLGERYEEFLKRSLTFLRRSVRINTLKAPRYTILRQLEAQFTVEPVAWCPDGFFVEHAERRDIGNTTLHSLGLIYVQEA

pLDDT: mean 91.54, std 9.7, range [41.34, 97.56]